Protein AF-A0A3P6SJX1-F1 (afdb_monomer)

Organism: Cylicostephanus goldi (NCBI:txid71465)

Radius of gyration: 16.78 Å; Cα contacts (8 Å, |Δi|>4): 97; chains: 1; bounding box: 41×27×40 Å

Mean predicted aligned error: 8.87 Å

Sequence (121 aa):
MVKNILCHAIYQLVILFTIFYYGKHLRKFSSDQIFNIKSGLYAPLFAPPSQHFTIVFNAFVMMTIFNEINARKVHGERNVFKGLLKNRVFCVIWLSTFIGQILITQFGGAWFSTAPLNGTQ

Solvent-accessible surface area (backbone atoms only — not comparable to full-atom values): 7225 Å² total; per-residue (Å²): 110,68,66,62,54,51,52,50,52,51,52,52,49,53,51,48,50,42,54,68,66,32,66,83,68,33,67,85,84,54,51,66,86,79,48,97,65,69,74,47,91,81,55,61,99,84,51,77,51,28,54,48,58,26,49,52,50,48,53,52,51,51,52,52,60,55,43,58,48,50,63,76,38,76,80,86,50,87,62,53,69,69,67,44,83,74,38,58,67,60,51,51,53,56,50,50,53,54,53,47,48,54,48,40,41,61,70,23,36,91,84,69,48,23,28,65,70,60,100,89,114

Foldseek 3Di:
DVVLVVVLVVVLVVVLCCLLVCVPPPCDPDDPPQDPFDRCPPPPPPDQQGQSVLVSVLSNLVSVLVVLLVVVDPDPDPCSPVCCVVPVVNVVVSVVSVVVSQCCQQPVCVPNVHDHDDPSD

pLDDT: mean 76.53, std 14.84, range [39.47, 94.06]

InterPro domains:
  IPR006068 Cation-transporting P-type ATPase, C-terminal [PF00689] (1-121)
  IPR023298 P-type ATPase, transmembrane domain superfamily [SSF81665] (1-120)

Secondary structure (DSSP, 8-state):
-HHHHHHHHHHHHHHHHHHHHHTTT-TTTSSTTT--PPPGGG--TTPPPPHHHHHHHHHHHHHHHHHHHHHT--SS-S-TTTTTTT-HHHHHHHHHHHHHHHHHHHH-HHHH------TT-

Structure (mmCIF, N/CA/C/O backbone):
data_AF-A0A3P6SJX1-F1
#
_entry.id   AF-A0A3P6SJX1-F1
#
loop_
_atom_site.group_PDB
_atom_site.id
_atom_site.type_symbol
_atom_site.label_atom_id
_atom_site.label_alt_id
_atom_site.label_comp_id
_ato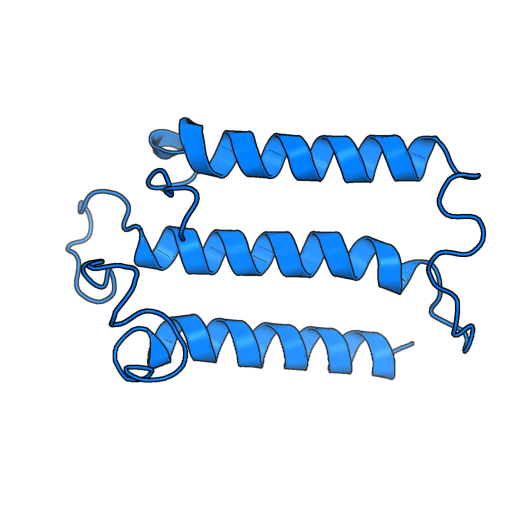m_site.label_asym_id
_atom_site.label_entity_id
_atom_site.label_seq_id
_atom_site.pdbx_PDB_ins_code
_atom_site.Cartn_x
_atom_site.Cartn_y
_atom_site.Cartn_z
_atom_site.occupancy
_atom_site.B_iso_or_equiv
_atom_site.auth_seq_id
_atom_site.auth_comp_id
_atom_site.auth_asym_id
_atom_site.auth_atom_id
_atom_site.pdbx_PDB_model_num
ATOM 1 N N . MET A 1 1 ? -15.379 -12.945 14.305 1.00 74.56 1 MET A N 1
ATOM 2 C CA . MET A 1 1 ? -13.962 -12.590 14.066 1.00 74.56 1 MET A CA 1
ATOM 3 C C . MET A 1 1 ? -13.359 -13.364 12.904 1.00 74.56 1 MET A C 1
ATOM 5 O O . MET A 1 1 ? -13.000 -12.727 11.926 1.00 74.56 1 MET A O 1
ATOM 9 N N . VAL A 1 2 ? -13.331 -14.704 12.942 1.00 85.38 2 VAL A N 1
ATOM 10 C CA . VAL A 1 2 ? -12.754 -15.536 11.860 1.00 85.38 2 VAL A CA 1
ATOM 11 C C . VAL A 1 2 ? -13.357 -15.240 10.478 1.00 85.38 2 VAL A C 1
ATOM 13 O O . VAL A 1 2 ? -12.615 -15.137 9.510 1.00 85.38 2 VAL A O 1
ATOM 16 N N . LYS A 1 3 ? -14.674 -14.990 10.386 1.00 85.81 3 LYS A N 1
ATOM 17 C CA . LYS A 1 3 ? -15.345 -14.591 9.132 1.00 85.81 3 LYS A CA 1
ATOM 18 C C . LYS A 1 3 ? -14.713 -13.352 8.479 1.00 85.81 3 LYS A C 1
ATOM 20 O O . LYS A 1 3 ? -14.459 -13.370 7.285 1.00 85.81 3 LYS A O 1
ATOM 25 N N . ASN A 1 4 ? -14.437 -12.294 9.241 1.00 85.31 4 ASN A N 1
ATOM 26 C CA . ASN A 1 4 ? -13.860 -11.054 8.707 1.00 85.31 4 ASN A CA 1
ATOM 27 C C . ASN A 1 4 ? -12.416 -11.271 8.236 1.00 85.31 4 ASN A C 1
ATOM 29 O O . ASN A 1 4 ? -12.030 -10.750 7.195 1.00 85.31 4 ASN A O 1
ATOM 33 N N . ILE A 1 5 ? -11.651 -12.077 8.979 1.00 88.75 5 ILE A N 1
ATOM 34 C CA . ILE A 1 5 ? -10.259 -12.409 8.656 1.00 88.75 5 ILE A CA 1
ATOM 35 C C . ILE A 1 5 ? -10.200 -13.252 7.375 1.00 88.75 5 ILE A C 1
ATOM 37 O O . ILE A 1 5 ? -9.484 -12.894 6.445 1.00 88.75 5 ILE A O 1
ATOM 41 N N . LEU A 1 6 ? -10.999 -14.323 7.287 1.00 91.75 6 LEU A N 1
ATOM 42 C CA . LEU A 1 6 ? -11.068 -15.179 6.099 1.00 91.75 6 LEU A CA 1
ATOM 43 C C . LEU A 1 6 ? -11.579 -14.419 4.875 1.00 91.7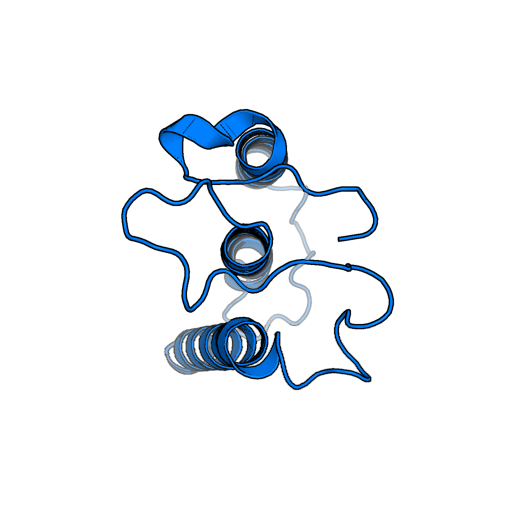5 6 LEU A C 1
ATOM 45 O O . LEU A 1 6 ? -10.988 -14.537 3.808 1.00 91.75 6 LEU A O 1
ATOM 49 N N . CYS A 1 7 ? -12.635 -13.610 5.015 1.00 88.56 7 CYS A N 1
ATOM 50 C CA . CYS A 1 7 ? -13.142 -12.810 3.901 1.00 88.56 7 CYS A CA 1
ATOM 51 C C . CYS A 1 7 ? -12.086 -11.829 3.383 1.00 88.56 7 CYS A C 1
ATOM 53 O O . CYS A 1 7 ? -11.913 -11.733 2.172 1.00 88.56 7 CYS A O 1
ATOM 55 N N . HIS A 1 8 ? -11.361 -11.140 4.271 1.00 91.25 8 HIS A N 1
ATOM 56 C CA . HIS A 1 8 ? -10.299 -10.228 3.853 1.00 91.25 8 HIS A CA 1
ATOM 57 C C . HIS A 1 8 ? -9.135 -10.969 3.180 1.00 91.25 8 HIS A C 1
ATOM 59 O O . HIS A 1 8 ? -8.665 -10.547 2.128 1.00 91.25 8 HIS A O 1
ATOM 65 N N . ALA A 1 9 ? -8.698 -12.096 3.750 1.00 91.69 9 ALA A N 1
ATOM 66 C CA . ALA A 1 9 ? -7.618 -12.902 3.187 1.00 91.69 9 ALA A CA 1
ATOM 67 C C . ALA A 1 9 ? -7.971 -13.444 1.792 1.00 91.69 9 ALA A C 1
ATOM 69 O O . ALA A 1 9 ? -7.166 -13.3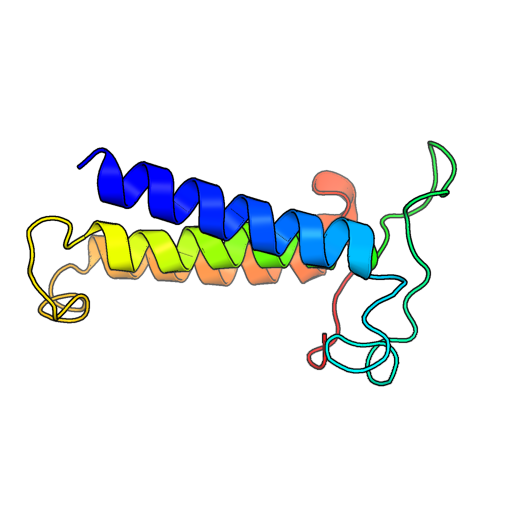36 0.871 1.00 91.69 9 ALA A O 1
ATOM 70 N N . ILE A 1 10 ? -9.189 -13.967 1.613 1.00 93.88 10 ILE A N 1
ATOM 71 C CA . ILE A 1 10 ? -9.676 -14.454 0.315 1.00 93.88 10 ILE A CA 1
ATOM 72 C C . ILE A 1 10 ? -9.792 -13.297 -0.681 1.00 93.88 10 ILE A C 1
ATOM 74 O O . ILE A 1 10 ? -9.318 -13.423 -1.804 1.00 93.88 10 ILE A O 1
ATOM 78 N N . TYR A 1 11 ? -10.372 -12.162 -0.277 1.00 92.38 11 TYR A N 1
ATOM 79 C CA . TYR A 1 11 ? -10.478 -10.963 -1.115 1.00 92.38 11 TYR A CA 1
ATOM 80 C C . TYR A 1 11 ? -9.109 -10.506 -1.633 1.00 92.38 11 TYR A C 1
ATOM 82 O O . TYR A 1 11 ? -8.917 -10.328 -2.836 1.00 92.38 11 TYR A O 1
ATOM 90 N N . GLN A 1 12 ? -8.142 -10.383 -0.725 1.00 92.12 12 GLN A N 1
ATOM 91 C CA . GLN A 1 12 ? -6.787 -9.960 -1.047 1.00 92.12 12 GLN A CA 1
ATOM 92 C C . GLN A 1 12 ? -6.100 -10.961 -1.981 1.00 92.12 12 GLN A C 1
ATOM 94 O O . GLN A 1 12 ? -5.511 -10.566 -2.982 1.00 92.12 12 GLN A O 1
ATOM 99 N N . LEU A 1 13 ? -6.224 -12.258 -1.706 1.00 91.31 13 LEU A N 1
ATOM 100 C CA . LEU A 1 13 ? -5.642 -13.316 -2.526 1.00 91.31 13 LEU A CA 1
ATOM 101 C C . LEU A 1 13 ? -6.248 -13.351 -3.938 1.00 91.31 13 LEU A C 1
ATOM 103 O O . LEU A 1 13 ? -5.509 -13.458 -4.915 1.00 91.31 13 LEU A O 1
ATOM 107 N N . VAL A 1 14 ? -7.569 -13.194 -4.065 1.00 90.75 14 VAL A N 1
ATOM 108 C CA . VAL A 1 14 ? -8.257 -13.143 -5.364 1.00 90.75 14 VAL A CA 1
ATOM 109 C C . VAL A 1 14 ? -7.792 -11.942 -6.182 1.00 90.75 14 VAL A C 1
ATOM 111 O O . VAL A 1 14 ? -7.46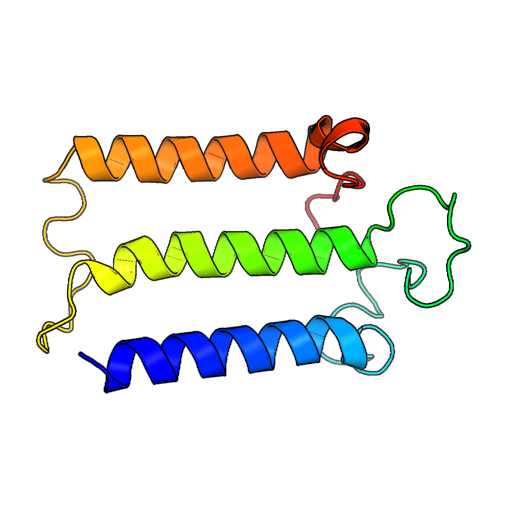8 -12.105 -7.357 1.00 90.75 14 VAL A O 1
ATOM 114 N N . ILE A 1 15 ? -7.704 -10.750 -5.585 1.00 87.31 15 ILE A N 1
ATOM 115 C CA . ILE A 1 15 ? -7.251 -9.547 -6.297 1.00 87.31 15 ILE A CA 1
ATOM 116 C C . ILE A 1 15 ? -5.787 -9.665 -6.705 1.00 87.31 15 ILE A C 1
ATOM 118 O O . ILE A 1 15 ? -5.457 -9.388 -7.856 1.00 87.31 15 ILE A O 1
ATOM 122 N N . LEU A 1 16 ? -4.910 -10.113 -5.805 1.00 88.56 16 LEU A N 1
ATOM 123 C CA . LEU A 1 16 ? -3.488 -10.246 -6.118 1.00 88.56 16 LEU A CA 1
ATOM 124 C C . LEU A 1 16 ? -3.251 -11.284 -7.200 1.00 88.56 16 LEU A C 1
ATOM 126 O O . LEU A 1 16 ? -2.525 -10.993 -8.143 1.00 88.56 16 LEU A O 1
ATOM 130 N N . PHE A 1 17 ? -3.891 -12.453 -7.127 1.00 86.25 17 PHE A N 1
ATOM 131 C CA . PHE A 1 17 ? -3.772 -13.436 -8.199 1.00 86.25 17 PHE A CA 1
ATOM 132 C C . PHE A 1 17 ? -4.390 -12.945 -9.502 1.00 86.25 17 PHE A C 1
ATOM 134 O O . PHE A 1 17 ? -3.848 -13.237 -10.566 1.00 86.25 17 PHE A O 1
ATOM 141 N N . THR A 1 18 ? -5.453 -12.142 -9.440 1.00 83.62 18 THR A N 1
ATOM 142 C CA . THR A 1 18 ? -6.000 -11.492 -10.632 1.00 83.62 18 THR A CA 1
ATOM 143 C C . THR A 1 18 ? -4.962 -10.553 -11.251 1.00 83.62 18 THR A C 1
ATOM 145 O O . THR A 1 18 ? -4.614 -10.723 -12.410 1.00 83.62 18 THR A O 1
ATOM 148 N N . ILE A 1 19 ? -4.373 -9.627 -10.497 1.00 78.88 19 ILE A N 1
ATOM 149 C CA . ILE A 1 19 ? -3.369 -8.682 -11.024 1.00 78.88 19 ILE A CA 1
ATOM 150 C C . ILE A 1 19 ? -2.087 -9.414 -11.476 1.00 78.88 19 ILE A C 1
ATOM 152 O O . ILE A 1 19 ? -1.486 -9.076 -12.499 1.00 78.88 19 ILE A O 1
ATOM 156 N N . PHE A 1 20 ? -1.684 -10.457 -10.749 1.00 78.62 20 PHE A N 1
ATOM 157 C CA . PHE A 1 20 ? -0.482 -11.241 -11.025 1.00 78.62 20 PHE A CA 1
ATOM 158 C C . PHE A 1 20 ? -0.611 -12.090 -12.298 1.00 78.62 20 PHE A C 1
ATOM 160 O O . PHE A 1 20 ? 0.243 -11.996 -13.178 1.00 78.62 20 PHE A O 1
ATOM 167 N N . TYR A 1 21 ? -1.678 -12.891 -12.425 1.00 71.94 21 TYR A N 1
ATOM 168 C CA .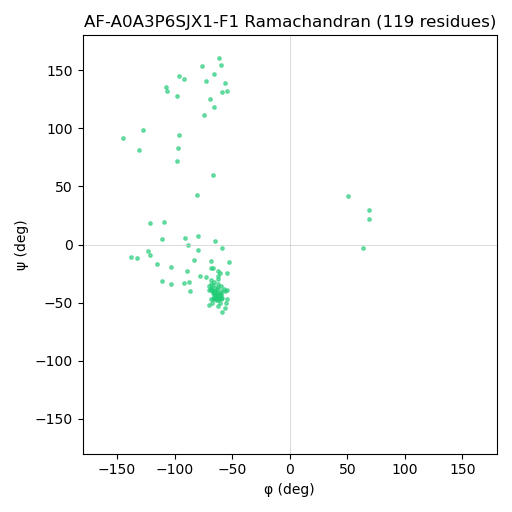 TYR A 1 21 ? -1.884 -13.794 -13.566 1.00 71.94 21 TYR A CA 1
ATOM 169 C C . TYR A 1 21 ? -2.579 -13.119 -14.748 1.00 71.94 21 TYR A C 1
ATOM 171 O O . TYR A 1 21 ? -2.210 -13.349 -15.901 1.00 71.94 21 TYR A O 1
ATOM 179 N N . TYR A 1 22 ? -3.579 -12.276 -14.486 1.00 62.34 22 TYR A N 1
ATOM 180 C CA . TYR A 1 22 ? -4.341 -11.610 -15.540 1.00 62.34 22 TYR A CA 1
ATOM 181 C C . TYR A 1 22 ? -3.732 -10.284 -15.991 1.00 62.34 22 TYR A C 1
ATOM 183 O O . TYR A 1 22 ? -4.227 -9.747 -16.972 1.00 62.34 22 TYR A O 1
ATOM 191 N N . GLY A 1 23 ? -2.612 -9.809 -15.437 1.00 57.50 23 GLY A N 1
ATOM 192 C CA . GLY A 1 23 ? -1.876 -8.668 -16.012 1.00 57.50 23 GLY A CA 1
ATOM 193 C C . GLY A 1 23 ? -1.521 -8.817 -17.507 1.00 57.50 23 GLY A C 1
ATOM 194 O O . GLY A 1 23 ? -1.192 -7.834 -18.149 1.00 57.50 23 GLY A O 1
ATOM 195 N N . LYS A 1 24 ? -1.612 -10.034 -18.075 1.00 50.59 24 LYS A N 1
ATOM 196 C CA . LYS A 1 24 ? -1.472 -10.333 -19.515 1.00 50.59 24 LYS A CA 1
ATOM 197 C C . LYS A 1 24 ? -2.809 -10.585 -20.255 1.00 50.59 24 LYS A C 1
ATOM 199 O O . LYS A 1 24 ? -2.840 -10.580 -21.486 1.00 50.59 24 LYS A O 1
ATOM 204 N N . HIS A 1 25 ? -3.894 -10.910 -19.543 1.00 45.25 25 HIS A N 1
ATOM 205 C CA . HIS A 1 25 ? -5.166 -11.391 -20.120 1.00 45.25 25 HIS A CA 1
ATOM 206 C C . HIS A 1 25 ? -6.351 -10.435 -19.887 1.00 45.25 25 HIS A C 1
ATOM 208 O O . HIS A 1 25 ? -7.349 -10.504 -20.603 1.00 45.25 25 HIS A O 1
ATOM 214 N N . LEU A 1 26 ? -6.241 -9.498 -18.942 1.00 47.59 26 LEU A N 1
ATOM 215 C CA . LEU A 1 26 ? -7.251 -8.495 -18.592 1.00 47.59 26 LEU A CA 1
ATOM 216 C C . LEU A 1 26 ? -7.255 -7.296 -19.557 1.00 47.59 26 LEU A C 1
ATOM 218 O O . LEU A 1 26 ? -7.492 -6.154 -19.155 1.00 47.59 26 LEU A O 1
ATOM 222 N N . ARG A 1 27 ? -7.144 -7.594 -20.861 1.00 47.97 27 ARG A N 1
ATOM 223 C CA . ARG A 1 27 ? -7.035 -6.642 -21.979 1.00 47.97 27 ARG A CA 1
ATOM 224 C C . ARG A 1 27 ? -8.194 -5.661 -22.138 1.00 47.97 27 ARG A C 1
ATOM 226 O O . ARG A 1 27 ? -8.171 -4.804 -23.013 1.00 47.97 27 ARG A O 1
ATOM 233 N N . LYS A 1 28 ? -9.219 -5.785 -21.292 1.00 39.47 28 LYS A N 1
ATOM 234 C CA . LYS A 1 28 ? -10.479 -5.048 -21.379 1.00 39.47 28 LYS A CA 1
ATOM 235 C C . LYS A 1 28 ? -10.963 -4.415 -20.068 1.00 39.47 28 LYS A C 1
ATOM 237 O O . LYS A 1 28 ? -11.880 -3.608 -20.124 1.00 39.47 28 LYS A O 1
ATOM 242 N N . PHE A 1 29 ? -10.387 -4.745 -18.908 1.00 42.72 29 PHE A N 1
ATOM 243 C CA . PHE A 1 29 ? -10.852 -4.178 -17.626 1.00 42.72 29 PHE A CA 1
ATOM 244 C C . PHE A 1 29 ? -9.716 -3.773 -16.673 1.00 42.72 29 PHE A C 1
ATOM 246 O O . PHE A 1 29 ? -9.954 -3.053 -15.711 1.00 42.72 29 PHE A O 1
ATOM 253 N N . SER A 1 30 ? -8.465 -4.146 -16.961 1.00 46.53 30 SER A N 1
ATOM 254 C CA . SER A 1 30 ? -7.307 -3.647 -16.222 1.00 46.53 30 SER A CA 1
ATOM 255 C C . SER A 1 30 ? -6.128 -3.484 -17.182 1.00 46.53 30 SER A C 1
ATOM 257 O O . SER A 1 30 ? -5.376 -4.412 -17.446 1.00 46.53 30 SER A O 1
ATOM 259 N N . SER A 1 31 ? -6.016 -2.275 -17.733 1.00 45.12 31 SER A N 1
ATOM 260 C CA . SER A 1 31 ? -4.742 -1.682 -18.155 1.00 45.12 31 SER A CA 1
ATOM 261 C C . SER A 1 31 ? -3.952 -2.238 -19.348 1.00 45.12 31 SER A C 1
ATOM 263 O O . SER A 1 31 ? -2.765 -1.960 -19.423 1.00 45.12 31 SER A O 1
ATOM 265 N N . ASP A 1 32 ? -4.577 -2.825 -20.372 1.00 40.88 32 ASP A N 1
ATOM 266 C CA . ASP A 1 32 ? -3.897 -2.993 -21.684 1.00 40.88 32 ASP A CA 1
ATOM 267 C C . ASP A 1 32 ? -4.123 -1.812 -22.663 1.00 40.88 32 ASP A C 1
ATOM 269 O O . ASP A 1 32 ? -3.690 -1.844 -23.816 1.00 40.88 32 ASP A O 1
ATOM 273 N N . GLN A 1 33 ? -4.789 -0.737 -22.221 1.00 40.19 33 GLN A N 1
ATOM 274 C CA . GLN A 1 33 ? -4.880 0.536 -22.964 1.00 40.19 33 GLN A CA 1
ATOM 275 C C . GLN A 1 33 ? -4.332 1.749 -22.202 1.00 40.19 33 GLN A C 1
ATOM 277 O O . GLN A 1 33 ? -4.178 2.803 -22.809 1.00 40.19 33 GLN A O 1
ATOM 282 N N . ILE A 1 34 ? -4.006 1.627 -20.909 1.00 42.78 34 ILE A N 1
ATOM 283 C CA . ILE A 1 34 ? -3.500 2.769 -20.127 1.00 42.78 34 ILE A CA 1
ATOM 284 C C . ILE A 1 34 ? -2.021 2.585 -19.755 1.00 42.78 34 ILE A C 1
ATOM 286 O O . ILE A 1 34 ? -1.279 3.566 -19.767 1.00 42.78 34 ILE A O 1
ATOM 290 N N . PHE A 1 35 ? -1.537 1.347 -19.555 1.00 49.97 35 PHE A N 1
ATOM 291 C CA . PHE A 1 35 ? -0.143 1.096 -19.174 1.00 49.97 35 PHE A CA 1
ATOM 292 C C . PHE A 1 35 ? 0.541 0.097 -20.079 1.00 49.97 35 PHE A C 1
ATOM 294 O O . PHE A 1 35 ? 0.434 -1.108 -19.904 1.00 49.97 35 PHE A O 1
ATOM 301 N N . ASN A 1 36 ? 1.305 0.625 -21.028 1.00 49.59 36 ASN A N 1
ATOM 302 C CA . ASN A 1 36 ? 2.224 -0.111 -21.886 1.00 49.59 36 ASN A CA 1
ATOM 303 C C . ASN A 1 36 ? 3.404 -0.701 -21.071 1.00 49.59 36 ASN A C 1
ATOM 305 O O . ASN A 1 36 ? 4.560 -0.322 -21.257 1.00 49.59 36 ASN A O 1
ATOM 309 N N . ILE A 1 37 ? 3.111 -1.565 -20.095 1.00 56.94 37 ILE A N 1
ATOM 310 C CA . ILE A 1 37 ? 4.077 -2.137 -19.154 1.00 56.94 37 ILE A CA 1
ATOM 311 C C . ILE A 1 37 ? 4.485 -3.524 -19.635 1.00 56.94 37 ILE A C 1
ATOM 313 O O . ILE A 1 37 ? 3.654 -4.407 -19.839 1.00 56.94 37 ILE A O 1
ATOM 317 N N . LYS A 1 38 ? 5.794 -3.758 -19.733 1.00 59.50 38 LYS A N 1
ATOM 318 C CA . LYS A 1 38 ? 6.350 -5.096 -19.966 1.00 59.50 38 LYS A CA 1
ATOM 319 C C . LYS A 1 38 ? 6.145 -5.965 -18.719 1.00 59.50 38 LYS A C 1
ATOM 321 O O . LYS A 1 38 ? 6.575 -5.588 -17.629 1.00 59.50 38 LYS A O 1
ATOM 326 N N . SER A 1 39 ? 5.510 -7.131 -18.869 1.00 61.44 39 SER A N 1
ATOM 327 C CA . SER A 1 39 ? 5.342 -8.090 -17.768 1.00 61.44 39 SER A CA 1
ATOM 328 C C . SER A 1 39 ? 6.701 -8.533 -17.212 1.00 61.44 39 SER A C 1
ATOM 330 O O . SER A 1 39 ? 7.573 -8.953 -17.971 1.00 61.44 39 SER A O 1
ATOM 332 N N . GLY A 1 40 ? 6.864 -8.493 -15.885 1.00 61.59 40 GLY A N 1
ATOM 333 C CA . GLY A 1 40 ? 8.095 -8.914 -15.199 1.00 61.59 40 GLY A CA 1
ATOM 334 C C . GLY A 1 40 ? 8.243 -10.430 -15.022 1.00 61.59 40 GLY A C 1
ATOM 335 O O . GLY A 1 40 ? 9.277 -10.892 -14.556 1.00 61.59 40 GLY A O 1
ATOM 336 N N . LEU A 1 41 ? 7.226 -11.211 -15.404 1.00 62.38 41 LEU A N 1
ATOM 337 C CA . LEU A 1 41 ? 7.092 -12.641 -15.086 1.00 62.38 41 LEU A CA 1
ATOM 338 C C . LEU A 1 41 ? 8.206 -13.550 -15.647 1.00 62.38 41 LEU A C 1
ATOM 340 O O . LEU A 1 41 ? 8.412 -14.641 -15.130 1.00 62.38 41 LEU A O 1
ATOM 344 N N . TYR A 1 42 ? 8.897 -13.115 -16.704 1.00 65.12 42 TYR A N 1
ATOM 345 C CA . TYR A 1 42 ? 9.976 -13.861 -17.374 1.00 65.12 42 TYR A CA 1
ATOM 346 C C . TYR A 1 42 ? 11.303 -13.093 -17.367 1.00 65.12 42 TYR A C 1
ATOM 348 O O . TYR A 1 42 ? 12.178 -13.338 -18.197 1.00 65.12 42 TYR A O 1
ATOM 356 N N . ALA A 1 43 ? 11.436 -12.104 -16.483 1.00 67.19 43 ALA A N 1
ATOM 357 C CA . ALA A 1 43 ? 12.641 -11.301 -16.405 1.00 67.19 43 ALA A CA 1
ATOM 358 C C . ALA A 1 43 ? 13.794 -12.126 -15.782 1.00 67.19 43 ALA A C 1
ATOM 360 O O . ALA A 1 43 ? 13.550 -12.909 -14.861 1.00 67.19 43 ALA A O 1
ATOM 361 N N . PRO A 1 44 ? 15.041 -11.998 -16.275 1.00 72.00 44 PRO A N 1
ATOM 362 C CA . PRO A 1 44 ? 16.191 -12.697 -15.699 1.00 72.00 44 PRO A CA 1
ATOM 363 C C . PRO A 1 44 ? 16.438 -12.281 -14.238 1.00 72.00 44 PRO A C 1
ATOM 365 O O . PRO A 1 44 ? 16.013 -11.212 -13.815 1.00 72.00 44 PRO A O 1
ATOM 368 N N . LEU A 1 45 ? 17.177 -13.098 -13.478 1.00 65.56 45 LEU A N 1
ATOM 369 C CA . LEU A 1 45 ? 17.416 -12.917 -12.032 1.00 65.56 45 LEU A CA 1
ATOM 370 C C . LEU A 1 45 ? 17.992 -11.534 -11.641 1.00 65.56 45 LEU A C 1
ATOM 372 O O . LEU A 1 45 ? 17.782 -11.084 -10.521 1.00 65.56 45 LEU A O 1
ATOM 376 N N . PHE A 1 46 ? 18.675 -10.849 -12.566 1.00 71.50 46 PHE A N 1
ATOM 377 C CA . PHE A 1 46 ? 19.248 -9.504 -12.388 1.00 71.50 46 PHE A CA 1
ATOM 378 C C . PHE A 1 46 ? 18.510 -8.413 -13.177 1.00 71.50 46 PHE A C 1
ATOM 380 O O . PHE A 1 46 ? 19.073 -7.360 -13.477 1.00 71.50 46 PHE A O 1
ATOM 387 N N . ALA A 1 47 ? 17.271 -8.671 -13.588 1.00 68.69 47 ALA A N 1
ATOM 388 C CA . ALA A 1 47 ? 16.487 -7.680 -14.298 1.00 68.69 47 ALA A CA 1
ATOM 389 C C . ALA A 1 47 ? 16.166 -6.476 -13.399 1.00 68.69 47 ALA A C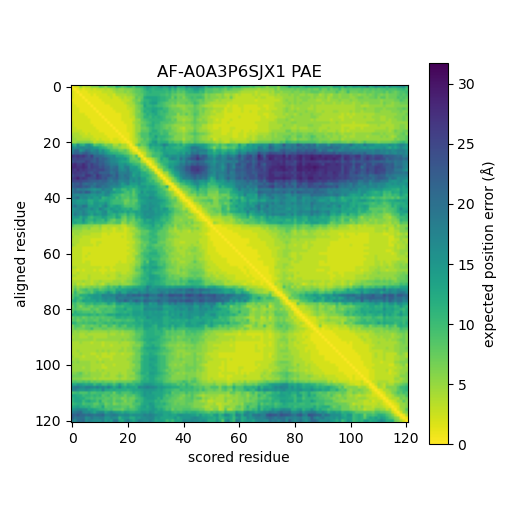 1
ATOM 391 O O . ALA A 1 47 ? 15.942 -6.641 -12.197 1.00 68.69 47 ALA A O 1
ATOM 392 N N . PRO A 1 48 ? 16.094 -5.265 -13.976 1.00 70.44 48 PRO A N 1
ATOM 393 C CA . PRO A 1 48 ? 15.640 -4.096 -13.242 1.00 70.44 48 PRO A CA 1
ATOM 394 C C . PRO A 1 48 ? 14.204 -4.300 -12.725 1.00 70.44 48 PRO A C 1
ATOM 396 O O . PRO A 1 48 ? 13.433 -5.062 -13.324 1.00 70.44 48 PRO A O 1
ATOM 399 N N . PRO A 1 49 ? 13.823 -3.613 -11.634 1.00 72.12 49 PRO A N 1
ATOM 400 C CA . PRO A 1 49 ? 12.490 -3.724 -11.058 1.00 72.12 49 PRO A CA 1
ATOM 401 C C . PRO A 1 49 ? 11.416 -3.443 -12.112 1.00 72.12 49 PRO A C 1
ATOM 403 O O . PRO A 1 49 ? 11.499 -2.479 -12.874 1.00 72.12 49 PRO A O 1
ATOM 406 N N . SER A 1 50 ? 10.406 -4.312 -12.177 1.00 76.12 50 SER A N 1
ATOM 407 C CA . SER A 1 50 ? 9.326 -4.173 -13.154 1.00 76.12 50 SER A CA 1
ATOM 408 C C . SER A 1 50 ? 8.163 -3.369 -12.577 1.00 76.12 50 SER A C 1
ATOM 410 O O . SER A 1 50 ? 7.775 -3.530 -11.414 1.00 76.12 50 SER A O 1
ATOM 412 N N . GLN A 1 51 ? 7.541 -2.544 -13.418 1.00 73.75 51 GLN A N 1
ATOM 413 C CA . GLN A 1 51 ? 6.314 -1.835 -13.044 1.00 73.75 51 GLN A CA 1
ATOM 414 C C . GLN A 1 51 ? 5.172 -2.819 -12.737 1.00 73.75 51 GLN A C 1
ATOM 416 O O . GLN A 1 51 ? 4.360 -2.550 -11.862 1.00 73.75 51 GLN A O 1
ATOM 421 N N . HIS A 1 52 ? 5.157 -4.005 -13.364 1.00 75.31 52 HIS A N 1
ATOM 422 C CA . HIS A 1 52 ? 4.166 -5.054 -13.086 1.00 75.31 52 HIS A CA 1
ATOM 423 C C . HIS A 1 52 ? 4.214 -5.534 -11.628 1.00 75.31 52 HIS A C 1
ATOM 425 O O . HIS A 1 52 ? 3.191 -5.507 -10.946 1.00 75.31 52 HIS A O 1
ATOM 431 N N . PHE A 1 53 ? 5.395 -5.888 -11.109 1.00 78.06 53 PHE A N 1
ATOM 432 C CA . PHE A 1 53 ? 5.535 -6.269 -9.697 1.00 78.06 53 PHE A CA 1
ATOM 433 C C . PHE A 1 53 ? 5.323 -5.091 -8.744 1.00 78.06 53 PHE A C 1
ATOM 435 O O . PHE A 1 53 ? 4.787 -5.280 -7.653 1.00 78.06 53 PHE A O 1
ATOM 442 N N . THR A 1 54 ? 5.662 -3.873 -9.171 1.00 84.00 54 THR A N 1
ATOM 443 C CA . THR A 1 54 ? 5.403 -2.669 -8.371 1.00 84.00 54 THR A CA 1
ATOM 444 C C . THR A 1 54 ? 3.904 -2.420 -8.199 1.00 84.00 54 THR A C 1
ATOM 446 O O . THR A 1 54 ? 3.475 -2.100 -7.097 1.00 84.00 54 THR A O 1
ATOM 449 N N . ILE A 1 55 ? 3.087 -2.627 -9.238 1.00 82.31 55 ILE A N 1
ATOM 450 C CA . ILE A 1 55 ? 1.622 -2.514 -9.144 1.00 82.31 55 ILE A CA 1
ATOM 451 C C . ILE A 1 55 ? 1.053 -3.581 -8.208 1.00 82.31 55 ILE A C 1
ATOM 453 O O . ILE A 1 55 ? 0.211 -3.269 -7.371 1.00 82.31 55 ILE A O 1
ATOM 457 N N . VAL A 1 56 ? 1.534 -4.827 -8.295 1.00 84.69 56 VAL A N 1
ATOM 458 C CA . VAL A 1 56 ? 1.118 -5.902 -7.375 1.00 84.69 56 VAL A CA 1
ATOM 459 C C . VAL A 1 56 ? 1.444 -5.528 -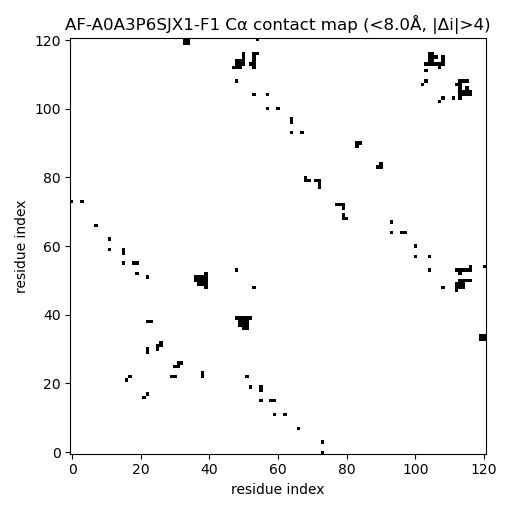5.925 1.00 84.69 56 VAL A C 1
ATOM 461 O O . VAL A 1 56 ? 0.589 -5.651 -5.048 1.00 84.69 56 VAL A O 1
ATOM 464 N N . PHE A 1 57 ? 2.656 -5.028 -5.677 1.00 86.81 57 PHE A N 1
ATOM 465 C CA . PHE A 1 57 ? 3.080 -4.559 -4.360 1.00 86.81 57 PHE A CA 1
ATOM 466 C C . PHE A 1 57 ? 2.250 -3.361 -3.880 1.00 86.81 57 PHE A C 1
ATOM 468 O O . PHE A 1 57 ? 1.781 -3.348 -2.743 1.00 86.81 57 PHE A O 1
ATOM 475 N N . ASN A 1 58 ? 2.012 -2.372 -4.744 1.00 87.81 58 ASN A N 1
ATOM 476 C CA . ASN A 1 58 ? 1.209 -1.205 -4.402 1.00 87.81 58 ASN A CA 1
ATOM 477 C C . ASN A 1 58 ? -0.232 -1.604 -4.053 1.00 87.81 58 ASN A C 1
ATOM 479 O O . ASN A 1 58 ? -0.723 -1.223 -2.992 1.00 87.81 58 ASN A O 1
ATOM 483 N N . ALA A 1 59 ? -0.867 -2.445 -4.872 1.00 88.19 59 ALA A N 1
ATOM 484 C CA . ALA A 1 59 ? -2.208 -2.956 -4.615 1.00 88.19 59 ALA A CA 1
ATOM 485 C C . ALA A 1 59 ? -2.276 -3.742 -3.296 1.00 88.19 59 ALA A C 1
ATOM 487 O O . ALA A 1 59 ? -3.220 -3.563 -2.526 1.00 88.19 59 ALA A O 1
ATOM 488 N N . PHE A 1 60 ? -1.267 -4.571 -3.000 1.00 91.00 60 PHE A N 1
ATOM 489 C CA . PHE A 1 60 ? -1.154 -5.283 -1.725 1.00 91.00 60 PHE A CA 1
ATOM 490 C C . PHE A 1 60 ? -1.169 -4.316 -0.536 1.00 91.00 60 PHE A C 1
ATOM 492 O O . PHE A 1 60 ? -2.011 -4.453 0.354 1.00 91.00 60 PHE A O 1
ATOM 499 N N . VAL A 1 61 ? -0.276 -3.321 -0.535 1.00 91.50 61 VAL A N 1
ATOM 500 C CA . VAL A 1 61 ? -0.152 -2.386 0.589 1.00 91.50 61 VAL A CA 1
ATOM 501 C C . VAL A 1 61 ? -1.398 -1.509 0.713 1.00 91.50 61 VAL A C 1
ATOM 503 O O . VAL A 1 61 ? -1.925 -1.339 1.814 1.00 91.50 61 VAL A O 1
ATOM 506 N N . MET A 1 62 ? -1.944 -1.018 -0.400 1.00 89.25 62 MET A N 1
ATOM 507 C CA . MET A 1 62 ? -3.175 -0.225 -0.384 1.00 89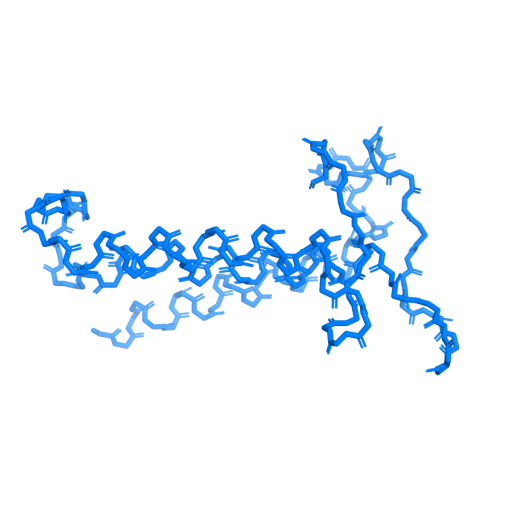.25 62 MET A CA 1
ATOM 508 C C . MET A 1 62 ? -4.346 -1.016 0.204 1.00 89.25 62 MET A C 1
ATOM 510 O O . MET A 1 62 ? -5.054 -0.502 1.071 1.00 89.25 62 MET A O 1
ATOM 514 N N . MET A 1 63 ? -4.515 -2.290 -0.170 1.00 92.12 63 MET A N 1
ATOM 515 C CA . MET A 1 63 ? -5.527 -3.154 0.448 1.00 92.12 63 MET A CA 1
ATOM 516 C C . MET A 1 63 ? -5.318 -3.303 1.960 1.00 92.12 63 MET A C 1
ATOM 518 O O . MET A 1 63 ? -6.294 -3.241 2.707 1.00 92.12 63 MET A O 1
ATOM 522 N N . THR A 1 64 ? -4.074 -3.430 2.438 1.00 92.44 64 THR A N 1
ATOM 523 C CA . THR A 1 64 ? -3.801 -3.496 3.885 1.00 92.44 64 THR A CA 1
ATOM 524 C C . THR A 1 64 ? -4.111 -2.188 4.621 1.00 92.44 64 THR A C 1
ATOM 526 O O . THR A 1 64 ? -4.718 -2.235 5.690 1.00 92.44 64 THR A O 1
ATOM 529 N N . ILE A 1 65 ? -3.801 -1.029 4.029 1.00 91.06 65 ILE A N 1
ATOM 530 C CA . ILE A 1 65 ? -4.096 0.299 4.596 1.00 91.06 65 ILE A CA 1
ATOM 531 C C . ILE A 1 65 ? -5.613 0.533 4.688 1.00 91.06 65 ILE A C 1
ATOM 533 O O . ILE A 1 65 ? -6.115 1.050 5.689 1.00 91.06 65 ILE A O 1
ATOM 537 N N . PHE A 1 66 ? -6.383 0.121 3.676 1.00 87.69 66 PHE A N 1
ATOM 538 C CA . PHE A 1 66 ? -7.848 0.205 3.735 1.00 87.69 66 PHE A CA 1
ATOM 539 C C . PHE A 1 66 ? -8.451 -0.784 4.735 1.00 87.69 66 PHE A C 1
ATOM 541 O O . PHE A 1 66 ? -9.427 -0.459 5.420 1.00 87.69 66 PHE A O 1
ATOM 548 N N . ASN A 1 67 ? -7.867 -1.976 4.865 1.00 89.44 67 ASN A N 1
ATOM 549 C CA . ASN A 1 67 ? -8.296 -2.935 5.874 1.00 89.44 67 ASN A CA 1
ATOM 550 C C . ASN A 1 67 ? -8.116 -2.403 7.293 1.00 89.44 67 ASN A C 1
ATOM 552 O O . ASN A 1 67 ? -8.942 -2.689 8.152 1.00 89.44 67 ASN A O 1
ATOM 556 N N . GLU A 1 68 ? -7.080 -1.601 7.540 1.00 87.75 68 GLU A N 1
ATOM 557 C CA . GLU A 1 68 ? -6.825 -0.999 8.848 1.00 87.75 68 GLU A CA 1
ATOM 558 C C . GLU A 1 68 ? -8.021 -0.165 9.339 1.00 87.75 68 GLU A C 1
ATOM 560 O O . GLU A 1 68 ? -8.405 -0.234 10.508 1.00 87.75 68 GLU A O 1
ATOM 565 N N . ILE A 1 69 ? -8.688 0.555 8.428 1.00 87.19 69 ILE A N 1
ATOM 566 C CA . ILE A 1 69 ? -9.913 1.311 8.727 1.00 87.19 69 ILE A CA 1
ATOM 567 C C . ILE A 1 69 ? -11.075 0.359 9.034 1.00 87.19 69 ILE A C 1
ATOM 569 O O . ILE A 1 69 ? -11.784 0.545 10.027 1.00 87.19 69 ILE A O 1
ATOM 573 N N . ASN A 1 70 ? -11.267 -0.671 8.206 1.00 84.25 70 ASN A N 1
ATOM 574 C CA . ASN A 1 70 ? -12.368 -1.626 8.352 1.00 84.25 70 ASN A CA 1
ATOM 575 C C . ASN A 1 70 ? -12.231 -2.486 9.621 1.00 84.25 70 ASN A C 1
ATOM 577 O O . ASN A 1 70 ? -13.222 -2.780 10.293 1.00 84.25 70 ASN A O 1
ATOM 581 N N . ALA A 1 71 ? -11.002 -2.835 10.005 1.00 85.25 71 ALA A N 1
ATOM 582 C CA . ALA A 1 71 ? -10.695 -3.639 11.182 1.00 85.25 71 ALA A CA 1
ATOM 583 C C . ALA A 1 71 ? -11.036 -2.928 12.504 1.00 85.25 71 ALA A C 1
ATOM 585 O O . ALA A 1 71 ? -11.278 -3.602 13.507 1.00 85.25 71 ALA A O 1
ATOM 586 N N . ARG A 1 72 ? -11.162 -1.589 12.516 1.00 84.88 72 ARG A N 1
ATOM 587 C CA . ARG A 1 72 ? -11.609 -0.830 13.704 1.00 84.88 72 ARG A CA 1
ATOM 588 C C . ARG A 1 72 ? -13.013 -1.213 14.168 1.00 84.88 72 ARG A C 1
ATOM 590 O O . ARG A 1 72 ? -13.343 -0.997 15.333 1.00 84.88 72 ARG A O 1
ATOM 597 N N . LYS A 1 73 ? -13.856 -1.733 13.271 1.00 77.50 73 LYS A N 1
ATOM 598 C CA . LYS A 1 73 ? -15.260 -2.067 13.538 1.00 77.50 73 LYS A CA 1
ATOM 599 C C . LYS A 1 73 ? -15.577 -3.482 13.058 1.00 77.50 73 LYS A C 1
ATOM 601 O O . LYS A 1 73 ? -16.144 -3.698 11.996 1.00 77.50 73 LYS A O 1
ATOM 606 N N . VAL A 1 74 ? -15.228 -4.467 13.885 1.00 73.44 74 VAL A N 1
ATOM 607 C CA . VAL A 1 74 ? -15.447 -5.900 13.599 1.00 73.44 74 VAL A CA 1
ATOM 608 C C . VAL A 1 74 ? -16.807 -6.427 14.085 1.00 73.44 74 VAL A C 1
ATOM 610 O O . VAL A 1 74 ? -17.308 -7.419 13.554 1.00 73.44 74 VAL A O 1
ATOM 613 N N . HIS A 1 75 ? -17.435 -5.768 15.062 1.00 68.25 75 HIS A N 1
ATOM 614 C CA . HIS A 1 75 ? -18.677 -6.225 15.697 1.00 68.25 75 HIS A CA 1
ATOM 615 C C . HIS A 1 75 ? -19.919 -5.544 15.110 1.00 68.25 75 HIS A C 1
ATOM 617 O O . HIS A 1 75 ? -20.515 -4.688 15.748 1.00 68.25 75 HIS A O 1
ATOM 623 N N . GLY A 1 76 ? -20.306 -5.899 13.880 1.00 63.78 76 GLY A N 1
ATOM 624 C CA . GLY A 1 76 ? -21.621 -5.559 13.300 1.00 63.78 76 GLY A CA 1
ATOM 625 C C . GLY A 1 76 ? -21.932 -4.067 13.079 1.00 63.78 76 GLY A C 1
ATOM 626 O O . GLY A 1 76 ? -22.978 -3.737 12.522 1.00 63.78 76 GLY A O 1
ATOM 627 N N . GLU A 1 77 ? -21.042 -3.156 13.469 1.00 70.62 77 GLU A N 1
ATOM 628 C CA . GLU A 1 77 ? -21.188 -1.721 13.250 1.00 70.62 77 GLU A CA 1
ATOM 629 C C . GLU A 1 77 ? -20.918 -1.375 11.779 1.00 70.62 77 GLU A C 1
ATOM 631 O O . GLU A 1 77 ? -19.785 -1.436 11.311 1.00 70.62 77 GLU A O 1
ATOM 636 N N . ARG A 1 78 ? -21.958 -0.969 11.040 1.00 65.06 78 ARG A N 1
ATOM 637 C CA . ARG A 1 78 ? -21.838 -0.593 9.616 1.00 65.06 78 ARG A CA 1
ATOM 638 C C . ARG A 1 78 ? -21.037 0.696 9.367 1.00 65.06 78 ARG A C 1
ATOM 640 O O . ARG A 1 78 ? -20.552 0.897 8.261 1.00 65.06 78 ARG A O 1
ATOM 647 N N . ASN A 1 79 ? -20.879 1.563 10.370 1.00 75.88 79 ASN A N 1
ATOM 648 C CA . ASN A 1 79 ? -20.195 2.853 10.227 1.00 75.88 79 ASN A CA 1
ATOM 649 C C . ASN A 1 79 ? -18.724 2.790 10.670 1.00 75.88 79 ASN A C 1
ATOM 651 O O . ASN A 1 79 ? -18.379 3.221 11.772 1.00 75.88 79 ASN A O 1
ATOM 655 N N . VAL A 1 80 ? -17.843 2.330 9.777 1.00 73.12 80 VAL A N 1
ATOM 656 C CA . VAL A 1 80 ? -16.378 2.284 9.991 1.00 73.12 80 VAL A CA 1
ATOM 657 C C . VAL A 1 80 ? -15.747 3.672 10.201 1.00 73.12 80 VAL A C 1
ATOM 659 O O . VAL A 1 80 ? -14.758 3.817 10.921 1.00 73.12 80 VAL A O 1
ATOM 662 N N . PHE A 1 81 ? -16.370 4.719 9.651 1.00 71.50 81 PHE A N 1
ATOM 663 C CA . PHE A 1 81 ? -15.902 6.106 9.755 1.00 71.50 81 PHE A CA 1
ATOM 664 C C . PHE A 1 81 ? -16.315 6.807 11.059 1.00 71.50 81 PHE A C 1
ATOM 666 O O . PHE A 1 81 ? -15.773 7.865 11.398 1.00 71.50 81 PHE A O 1
ATOM 673 N N . LYS A 1 82 ? -17.250 6.237 11.835 1.00 75.69 82 LYS A N 1
ATOM 674 C CA . LYS A 1 82 ? -17.730 6.869 13.070 1.00 75.69 82 LYS A CA 1
ATOM 675 C C . LYS A 1 82 ? -16.596 6.932 14.094 1.00 75.69 82 LYS A C 1
ATOM 677 O O . LYS A 1 82 ? -16.058 5.914 14.522 1.00 75.69 82 LYS A O 1
ATOM 682 N N . GLY A 1 83 ? -16.226 8.150 14.487 1.00 75.38 83 GLY A N 1
ATOM 683 C CA . GLY A 1 83 ? -15.138 8.379 15.439 1.00 75.38 83 GLY A CA 1
ATOM 684 C C . GLY A 1 83 ? -13.747 8.035 14.895 1.00 75.38 83 GLY A C 1
ATOM 685 O O . GLY A 1 83 ? -12.847 7.777 15.692 1.00 75.38 83 GLY A O 1
ATOM 686 N N . LEU A 1 84 ? -13.551 8.005 13.569 1.00 80.75 84 LEU A N 1
ATOM 687 C CA . LEU A 1 84 ? -12.222 7.888 12.948 1.00 80.75 84 LEU A CA 1
ATOM 688 C C . LEU A 1 84 ? -11.322 9.053 13.371 1.00 80.75 84 LEU A C 1
ATOM 690 O O . LEU A 1 84 ? -10.332 8.844 14.063 1.00 80.75 84 LEU A O 1
ATOM 694 N N . LEU A 1 85 ? -11.769 10.280 13.099 1.00 79.31 85 LEU A N 1
ATOM 695 C CA . LEU A 1 85 ? -11.040 11.516 13.408 1.00 79.31 85 LEU A CA 1
ATOM 696 C C . LEU A 1 85 ? -10.925 11.818 14.912 1.00 79.31 85 LEU A C 1
ATOM 698 O O . LEU A 1 85 ? -10.119 12.650 15.320 1.00 79.31 85 LEU A O 1
ATOM 702 N N . LYS A 1 86 ? -11.708 11.133 15.760 1.00 84.06 86 LYS A N 1
ATOM 703 C CA . LYS A 1 86 ? -11.615 11.273 17.223 1.00 84.06 86 LYS A CA 1
ATOM 704 C C . LYS A 1 86 ? -10.348 10.608 17.774 1.00 84.06 86 LYS A C 1
ATOM 706 O O . LYS A 1 86 ? -9.832 11.049 18.796 1.00 84.06 86 LYS A O 1
ATOM 711 N N . ASN A 1 87 ? -9.833 9.573 17.104 1.00 85.75 87 ASN A N 1
ATOM 712 C CA . ASN A 1 87 ? -8.572 8.937 17.473 1.00 85.75 87 ASN A CA 1
ATOM 713 C C . ASN A 1 87 ? -7.426 9.526 16.634 1.00 85.75 87 ASN A C 1
ATOM 715 O O . ASN A 1 87 ? -7.151 9.072 15.522 1.00 85.75 87 ASN A O 1
ATOM 719 N N . ARG A 1 88 ? -6.755 10.543 17.189 1.00 85.81 88 ARG A N 1
ATOM 720 C CA . ARG A 1 88 ? -5.639 11.238 16.528 1.00 85.81 88 ARG A CA 1
ATOM 721 C C . ARG A 1 88 ? -4.453 10.315 16.246 1.00 85.81 88 ARG A C 1
ATOM 723 O O . ARG A 1 88 ? -3.851 10.444 15.191 1.00 85.81 88 ARG A O 1
ATOM 730 N N . VAL A 1 89 ? -4.158 9.364 17.136 1.00 89.38 89 VAL A N 1
ATOM 731 C CA . VAL A 1 89 ? -3.048 8.411 16.953 1.00 89.38 89 VAL A CA 1
ATOM 732 C C . VAL A 1 89 ? -3.299 7.523 15.738 1.00 89.38 89 VAL A C 1
ATOM 734 O O . VAL A 1 89 ? -2.422 7.391 14.892 1.00 89.38 89 VAL A O 1
ATOM 737 N N . PHE A 1 90 ? -4.520 6.994 15.601 1.00 88.31 90 PHE A N 1
ATOM 738 C CA . PHE A 1 90 ? -4.903 6.219 14.420 1.00 88.31 90 PHE A CA 1
ATOM 739 C C . PHE A 1 90 ? -4.754 7.042 13.135 1.00 88.31 90 PHE A C 1
ATOM 741 O O . PHE A 1 90 ? -4.175 6.568 12.167 1.00 88.31 90 PHE A O 1
ATOM 748 N N . CYS A 1 91 ? -5.226 8.292 13.135 1.00 88.44 91 CYS A N 1
ATOM 749 C CA . CYS A 1 91 ? -5.119 9.155 11.957 1.00 88.44 91 CYS A CA 1
ATOM 750 C C . CYS A 1 91 ? -3.661 9.457 11.585 1.00 88.44 91 CYS A C 1
ATOM 752 O O . CYS A 1 91 ? -3.341 9.493 10.404 1.00 88.44 91 CYS A O 1
ATOM 754 N N . VAL A 1 92 ? -2.783 9.657 12.573 1.00 93.00 92 VAL A N 1
ATOM 755 C CA . VAL A 1 92 ? -1.354 9.908 12.338 1.00 93.00 92 VAL A CA 1
ATOM 756 C C . VAL A 1 92 ? -0.668 8.681 11.747 1.00 93.00 92 VAL A C 1
ATOM 758 O O . VAL A 1 92 ? 0.053 8.829 10.768 1.00 93.00 92 VAL A O 1
ATOM 761 N N . ILE A 1 93 ? -0.905 7.488 12.302 1.00 92.62 93 ILE A N 1
ATOM 762 C CA . ILE A 1 93 ? -0.314 6.241 11.792 1.00 92.62 93 ILE A CA 1
ATOM 763 C C . ILE A 1 93 ? -0.825 5.954 10.381 1.00 92.62 93 ILE A C 1
ATOM 765 O O . ILE A 1 93 ? -0.032 5.710 9.482 1.00 92.62 93 ILE A O 1
ATOM 769 N N . TRP A 1 94 ? -2.134 6.049 10.165 1.00 92.88 94 TRP A N 1
ATOM 770 C CA . TRP A 1 94 ? -2.730 5.785 8.860 1.00 92.88 94 TRP A CA 1
ATOM 771 C C . TRP A 1 94 ? -2.240 6.769 7.786 1.00 92.88 94 TRP A C 1
ATOM 773 O O . TRP A 1 94 ? -1.938 6.388 6.657 1.00 92.88 94 TRP A O 1
ATOM 783 N N . LEU A 1 95 ? -2.119 8.054 8.135 1.00 93.12 95 LEU A N 1
ATOM 784 C CA . LEU A 1 95 ? -1.603 9.064 7.213 1.00 93.12 95 LEU A CA 1
ATOM 785 C C . LEU A 1 95 ? -0.102 8.882 6.956 1.00 93.12 95 LEU A C 1
ATOM 787 O O . LEU A 1 95 ? 0.344 9.048 5.822 1.00 93.12 95 LEU A O 1
ATOM 791 N N . SER A 1 96 ? 0.685 8.534 7.979 1.00 94.06 96 SER A N 1
ATOM 792 C CA . SER A 1 96 ? 2.125 8.324 7.818 1.00 94.06 96 SER A CA 1
ATOM 793 C C . SER A 1 96 ? 2.433 7.079 6.988 1.00 94.06 96 SER A C 1
ATOM 795 O O . SER A 1 96 ? 3.332 7.135 6.151 1.00 94.06 96 SER A O 1
ATOM 797 N N . THR A 1 97 ? 1.667 5.994 7.134 1.00 93.62 97 THR A N 1
ATOM 798 C CA . THR A 1 97 ? 1.801 4.795 6.293 1.00 93.62 97 THR A CA 1
ATOM 799 C C . THR A 1 97 ? 1.374 5.069 4.855 1.00 93.62 97 THR A C 1
ATOM 801 O O . THR A 1 97 ? 2.060 4.634 3.933 1.00 93.62 97 THR A O 1
ATOM 804 N N . PHE A 1 98 ? 0.316 5.855 4.639 1.00 92.38 98 PHE A N 1
ATOM 805 C CA . PHE A 1 98 ? -0.100 6.279 3.301 1.00 92.38 98 PHE A CA 1
ATOM 806 C C . PHE A 1 98 ? 0.968 7.132 2.595 1.00 92.38 98 PHE A C 1
ATOM 808 O O . PHE A 1 98 ? 1.328 6.861 1.449 1.00 92.38 98 PHE A O 1
ATOM 815 N N . ILE A 1 99 ? 1.534 8.127 3.286 1.00 93.25 99 ILE A N 1
ATOM 816 C CA . ILE A 1 99 ? 2.628 8.953 2.750 1.00 93.25 99 ILE A CA 1
ATOM 817 C C . ILE A 1 99 ? 3.878 8.099 2.508 1.00 93.25 99 ILE A C 1
ATOM 819 O O . ILE A 1 99 ? 4.494 8.190 1.446 1.00 93.25 99 ILE A O 1
ATOM 823 N N . GLY A 1 100 ? 4.236 7.241 3.467 1.00 91.94 100 GLY A N 1
ATOM 824 C CA . GLY A 1 100 ? 5.356 6.312 3.342 1.00 91.94 100 GLY A CA 1
ATOM 825 C C . GLY A 1 100 ? 5.212 5.408 2.122 1.00 91.94 100 GLY A C 1
ATOM 826 O O . GLY A 1 100 ? 6.178 5.217 1.389 1.00 91.94 100 GLY A O 1
ATOM 827 N N . GLN A 1 101 ? 3.998 4.933 1.839 1.00 90.88 101 GLN A N 1
ATOM 828 C CA . GLN A 1 101 ? 3.731 4.112 0.667 1.00 90.88 101 GLN A CA 1
ATOM 829 C C . GLN A 1 101 ? 4.012 4.861 -0.639 1.00 90.88 101 GLN A C 1
ATOM 831 O O . GLN A 1 101 ? 4.663 4.309 -1.525 1.00 90.88 101 GLN A O 1
ATOM 836 N N . ILE A 1 102 ? 3.601 6.128 -0.745 1.00 88.12 102 ILE A N 1
ATOM 837 C CA . ILE A 1 102 ? 3.905 6.967 -1.914 1.00 88.12 102 ILE A CA 1
ATOM 838 C C . ILE A 1 102 ? 5.424 7.110 -2.080 1.00 88.12 102 ILE A C 1
ATOM 840 O O . ILE A 1 102 ? 5.950 6.887 -3.174 1.00 88.12 102 ILE A O 1
ATOM 844 N N . LEU A 1 103 ? 6.143 7.403 -0.991 1.00 88.81 103 LEU A N 1
ATOM 845 C CA . LEU A 1 103 ? 7.602 7.543 -1.009 1.00 88.81 103 LEU A CA 1
ATOM 846 C C . LEU A 1 103 ? 8.308 6.245 -1.421 1.00 88.81 103 LEU A C 1
ATOM 848 O O . LEU A 1 103 ? 9.218 6.286 -2.244 1.00 88.81 103 LEU A O 1
ATOM 852 N N . ILE A 1 104 ? 7.871 5.091 -0.911 1.00 87.69 104 ILE A N 1
ATOM 853 C CA . ILE A 1 104 ? 8.433 3.780 -1.268 1.00 87.69 104 ILE A CA 1
ATOM 854 C C . ILE A 1 104 ? 8.166 3.456 -2.740 1.00 87.69 104 ILE A C 1
ATOM 856 O O . ILE A 1 104 ? 9.055 2.965 -3.438 1.00 87.69 104 ILE A O 1
ATOM 860 N N . THR A 1 105 ? 6.969 3.751 -3.252 1.00 84.81 105 THR A N 1
ATOM 861 C CA . THR A 1 105 ? 6.675 3.482 -4.665 1.00 84.81 105 THR A CA 1
ATOM 862 C C . THR A 1 105 ? 7.451 4.366 -5.632 1.00 84.81 105 THR A C 1
ATOM 864 O O . THR A 1 105 ? 7.837 3.876 -6.687 1.00 84.81 105 THR A O 1
ATOM 867 N N . GLN A 1 106 ? 7.730 5.623 -5.271 1.00 83.31 106 GLN A N 1
ATOM 868 C CA . GLN A 1 106 ? 8.425 6.555 -6.165 1.00 83.31 106 GLN A CA 1
ATOM 869 C C . GLN A 1 106 ? 9.947 6.563 -5.999 1.00 83.31 106 GLN A C 1
ATOM 871 O O . GLN A 1 106 ? 10.666 6.740 -6.978 1.00 83.31 106 GLN A O 1
ATOM 876 N N . PHE A 1 107 ? 10.450 6.347 -4.782 1.00 83.38 107 PHE A N 1
ATOM 877 C CA . PHE A 1 107 ? 11.874 6.486 -4.454 1.00 83.38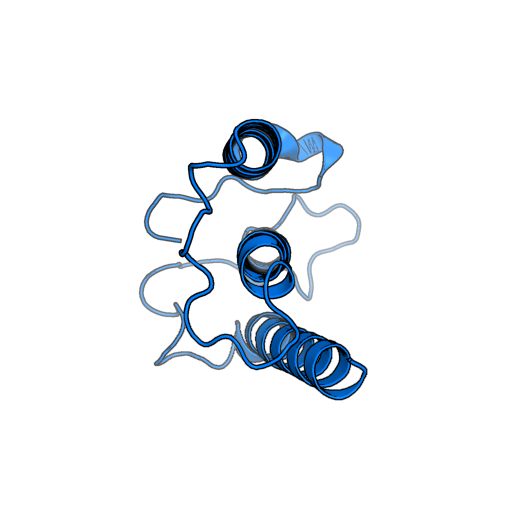 107 PHE A CA 1
ATOM 878 C C . PHE A 1 107 ? 12.498 5.213 -3.860 1.00 83.38 107 PHE A C 1
ATOM 880 O O . PHE A 1 107 ? 13.708 5.158 -3.655 1.00 83.38 107 PHE A O 1
ATOM 887 N N . GLY A 1 108 ? 11.712 4.165 -3.599 1.00 79.19 108 GLY A N 1
ATOM 888 C CA . GLY A 1 108 ? 12.171 2.935 -2.943 1.00 79.19 108 GLY A CA 1
ATOM 889 C C . GLY A 1 108 ? 12.911 1.937 -3.839 1.00 79.19 108 GLY A C 1
ATOM 890 O O . GLY A 1 108 ? 13.205 0.834 -3.382 1.00 79.19 108 GLY A O 1
ATOM 891 N N . GLY A 1 109 ? 13.230 2.283 -5.089 1.00 74.25 109 GLY A N 1
ATOM 892 C CA . GLY A 1 109 ? 13.563 1.296 -6.121 1.00 74.25 109 GLY A CA 1
ATOM 893 C C . GLY A 1 109 ? 14.758 0.381 -5.839 1.00 74.25 109 GLY A C 1
ATOM 894 O O . GLY A 1 109 ? 14.701 -0.801 -6.166 1.00 74.25 109 GLY A O 1
ATOM 895 N N . ALA A 1 110 ? 15.808 0.873 -5.175 1.00 70.50 110 ALA A N 1
ATOM 896 C CA . ALA A 1 110 ? 16.987 0.058 -4.853 1.00 70.50 110 ALA A CA 1
ATOM 897 C C . ALA A 1 110 ? 16.779 -0.896 -3.660 1.00 70.50 110 ALA A C 1
ATOM 899 O O . ALA A 1 110 ? 17.427 -1.934 -3.589 1.00 70.50 110 ALA A O 1
ATOM 900 N N . TRP A 1 111 ? 15.881 -0.553 -2.732 1.00 75.31 111 TRP A N 1
ATOM 901 C CA . TRP A 1 111 ? 15.690 -1.281 -1.468 1.00 75.31 111 TRP A CA 1
ATOM 902 C C . TRP A 1 111 ? 14.450 -2.176 -1.491 1.00 75.31 111 TRP A C 1
ATOM 904 O O . TRP A 1 111 ? 14.445 -3.250 -0.900 1.00 75.31 111 TRP A O 1
ATOM 914 N N . PHE A 1 112 ? 13.406 -1.733 -2.191 1.00 75.94 112 PHE A N 1
ATOM 915 C CA . PHE A 1 112 ? 12.108 -2.400 -2.276 1.00 75.94 112 PHE A CA 1
ATOM 916 C C . PHE A 1 112 ? 11.827 -2.972 -3.670 1.00 75.94 112 PHE A C 1
ATOM 918 O O . PHE A 1 112 ? 10.729 -3.468 -3.912 1.00 75.94 112 PHE A O 1
ATOM 925 N N . SER A 1 113 ? 12.796 -2.893 -4.593 1.00 77.62 113 SER A N 1
ATOM 926 C CA . SER A 1 113 ? 12.654 -3.342 -5.985 1.00 77.62 113 SER A CA 1
ATOM 927 C C . SER A 1 113 ? 11.396 -2.783 -6.664 1.00 77.62 113 SER A C 1
ATOM 929 O O . SER A 1 113 ? 10.700 -3.484 -7.400 1.00 77.62 113 SER A O 1
ATOM 931 N N . THR A 1 114 ? 11.111 -1.506 -6.415 1.00 79.19 114 THR A N 1
ATOM 932 C CA . THR A 1 114 ? 10.004 -0.768 -7.027 1.00 79.19 114 THR A CA 1
ATOM 933 C C . THR A 1 114 ? 10.479 0.027 -8.244 1.00 79.19 114 THR A C 1
ATOM 935 O O . THR A 1 114 ? 11.597 0.536 -8.295 1.00 79.19 114 THR A O 1
ATOM 938 N N . ALA A 1 115 ? 9.629 0.129 -9.258 1.00 80.69 115 ALA A N 1
ATOM 939 C CA . ALA A 1 115 ? 9.803 1.048 -10.373 1.00 80.69 115 ALA A CA 1
ATOM 940 C C . ALA A 1 115 ? 8.778 2.178 -10.225 1.00 80.69 115 ALA A C 1
ATOM 942 O O . ALA A 1 115 ? 7.617 1.874 -9.953 1.00 80.69 115 ALA A O 1
ATOM 943 N N . PRO A 1 116 ? 9.160 3.452 -10.414 1.00 75.50 116 PRO A N 1
ATOM 944 C CA . PRO A 1 116 ? 8.240 4.568 -10.244 1.00 75.50 116 PRO A CA 1
ATOM 945 C C . PRO A 1 116 ? 7.001 4.402 -11.132 1.00 75.50 116 PRO A C 1
ATOM 947 O O . PRO A 1 116 ? 7.088 3.971 -12.292 1.00 75.50 116 PRO A O 1
ATOM 950 N N . LEU A 1 117 ? 5.851 4.733 -10.546 1.00 69.12 117 LEU A N 1
ATOM 951 C CA . LEU A 1 117 ? 4.534 4.637 -11.166 1.00 69.12 117 LEU A CA 1
ATOM 952 C C . LEU A 1 117 ? 4.045 6.049 -11.507 1.00 69.12 117 LEU A C 1
ATOM 954 O O . LEU A 1 117 ? 4.110 6.965 -10.683 1.00 69.12 117 LEU A O 1
ATOM 958 N N . ASN A 1 118 ? 3.562 6.239 -12.732 1.00 68.88 118 ASN A N 1
ATOM 959 C CA . ASN A 1 118 ? 2.931 7.489 -13.154 1.00 68.88 118 ASN A CA 1
ATOM 960 C C . ASN A 1 118 ? 1.509 7.577 -12.585 1.00 68.88 118 ASN A C 1
ATOM 962 O O . ASN A 1 118 ? 0.874 6.553 -12.389 1.00 68.88 118 ASN A O 1
ATOM 966 N N . GLY A 1 119 ? 0.968 8.784 -12.380 1.00 58.19 119 GLY A N 1
ATOM 967 C CA . GLY A 1 119 ? -0.350 8.996 -11.742 1.00 58.19 119 GLY A CA 1
ATOM 968 C C . GLY A 1 119 ? -1.569 8.463 -12.507 1.00 58.19 119 GLY A C 1
ATOM 969 O O . GLY A 1 119 ? -2.705 8.673 -12.096 1.00 58.19 119 GLY A O 1
ATOM 970 N N . THR A 1 120 ? -1.339 7.813 -13.639 1.00 57.38 120 THR A N 1
ATOM 971 C CA . THR A 1 120 ? -2.341 7.057 -14.370 1.00 57.38 120 THR A CA 1
ATOM 972 C C . THR A 1 120 ? -2.418 5.604 -13.860 1.00 57.38 120 THR A C 1
ATOM 974 O O . THR A 1 120 ? -3.519 5.055 -13.870 1.00 57.38 120 THR A O 1
ATOM 977 N N . GLN A 1 121 ? -1.295 5.019 -13.403 1.00 50.34 121 GLN A N 1
ATOM 978 C CA . GLN A 1 121 ? -1.071 3.612 -12.988 1.00 50.34 121 GLN A CA 1
ATOM 979 C C . GLN A 1 121 ? -1.667 3.261 -11.633 1.00 50.34 121 GLN A C 1
ATOM 981 O O . GLN A 1 121 ? -2.200 2.132 -11.534 1.00 50.34 121 GLN A O 1
#